Protein AF-A0A9P6ZM24-F1 (afdb_monomer_lite)

Sequence (176 aa):
TDHDKALQLTTNIIPILVSAGLTPSCHPLLALIGLHRSLLLSSLSAETAQELLDETIRTAAKHYMGLSTILCNGHPVRAVALAELGKLLAVDEPCPVISPPTNIAFLPSGPPRLKAAYETLVRARHELMIGFGRKNDGGELGRNIREAVVSLERELGVWTQGIHNTLQDLLNSSRK

Organism: NCBI:txid48579

pLDDT: mean 89.65, std 11.33, range [51.19, 98.0]

Foldseek 3Di:
DVLVVLLVVLVPVLVVCVVVVDQCQDPPNLVSLVSNLVSLVVVDDPQDAQVSLVVNLVSLVSNLVSCPVVDDQLALVSLVSLLVSLVSLCDDRPDFDPDDDPDPPPADGDLVSLVVSLVSLVSSQVSLCRHCHVVCSSPPSSVVSVVVNVVSVVVNVVVVVVVVVVVVVVVVVVVD

Radius of gyration: 18.97 Å; chains: 1; bounding box: 50×57×46 Å

Structure (mmCIF, N/CA/C/O backbone):
data_AF-A0A9P6ZM24-F1
#
_entry.id   AF-A0A9P6ZM24-F1
#
loop_
_atom_site.group_PDB
_atom_site.id
_atom_site.type_symbol
_atom_site.label_atom_id
_atom_site.label_alt_id
_atom_site.label_comp_id
_atom_site.label_asym_id
_atom_site.label_entity_id
_atom_site.label_seq_id
_atom_site.pdbx_PDB_ins_code
_atom_site.Cartn_x
_atom_site.Cartn_y
_atom_site.Cartn_z
_atom_site.occupancy
_atom_site.B_iso_or_equiv
_atom_site.auth_seq_id
_atom_site.auth_comp_id
_atom_site.auth_asym_id
_atom_site.auth_atom_id
_atom_site.pdbx_PDB_model_num
ATOM 1 N N . THR A 1 1 ? 24.987 2.618 -0.487 1.00 64.88 1 THR A N 1
ATOM 2 C CA . THR A 1 1 ? 25.269 1.176 -0.755 1.00 64.88 1 THR A CA 1
ATOM 3 C C . THR A 1 1 ? 24.284 0.670 -1.804 1.00 64.88 1 THR A C 1
ATOM 5 O O . THR A 1 1 ? 23.612 1.505 -2.390 1.00 64.88 1 THR A O 1
ATOM 8 N N . ASP A 1 2 ? 24.249 -0.623 -2.149 1.00 89.56 2 ASP A N 1
ATOM 9 C CA . ASP A 1 2 ? 23.438 -1.186 -3.259 1.00 89.56 2 ASP A CA 1
ATOM 10 C C . ASP A 1 2 ? 21.975 -0.680 -3.292 1.00 89.56 2 ASP A C 1
ATOM 12 O O . ASP A 1 2 ? 21.456 -0.315 -4.345 1.00 89.56 2 ASP A O 1
ATOM 16 N N . HIS A 1 3 ? 21.376 -0.501 -2.108 1.00 93.69 3 HIS A N 1
ATOM 17 C CA . HIS A 1 3 ? 20.059 0.115 -1.901 1.00 93.69 3 HIS A CA 1
ATOM 18 C C . HIS A 1 3 ? 19.864 1.457 -2.622 1.00 93.69 3 HIS A C 1
ATOM 20 O O . HIS A 1 3 ? 18.954 1.596 -3.435 1.00 93.69 3 HIS A O 1
ATOM 26 N N . ASP A 1 4 ? 20.737 2.437 -2.369 1.00 93.75 4 ASP A N 1
ATOM 27 C CA . ASP A 1 4 ? 20.593 3.800 -2.904 1.00 93.75 4 ASP A CA 1
ATOM 28 C C . ASP A 1 4 ? 20.691 3.813 -4.432 1.00 93.75 4 ASP A C 1
ATOM 30 O O . ASP A 1 4 ? 19.991 4.563 -5.110 1.00 93.75 4 ASP A O 1
ATOM 34 N N . LYS A 1 5 ? 21.538 2.936 -4.987 1.00 95.56 5 LYS A N 1
ATOM 35 C CA . LYS A 1 5 ? 21.682 2.769 -6.437 1.00 95.56 5 LYS A CA 1
ATOM 36 C C . LYS A 1 5 ? 20.429 2.146 -7.042 1.00 95.56 5 LYS A C 1
ATOM 38 O O . LYS A 1 5 ? 19.951 2.630 -8.065 1.00 95.56 5 LYS A O 1
ATOM 43 N N . ALA A 1 6 ? 19.880 1.103 -6.421 1.00 95.94 6 ALA A N 1
ATOM 44 C CA . ALA A 1 6 ? 18.636 0.484 -6.866 1.00 95.94 6 ALA A CA 1
ATOM 45 C C . ALA A 1 6 ? 17.459 1.473 -6.799 1.00 95.94 6 ALA A C 1
ATOM 47 O O . ALA A 1 6 ? 16.645 1.536 -7.727 1.00 95.94 6 ALA A O 1
ATOM 48 N N . LEU A 1 7 ? 17.402 2.296 -5.747 1.00 95.94 7 LEU A N 1
ATOM 49 C CA . LEU A 1 7 ? 16.393 3.341 -5.603 1.00 95.94 7 LEU A CA 1
ATOM 50 C C . LEU A 1 7 ? 16.539 4.379 -6.719 1.00 95.94 7 LEU A C 1
ATOM 52 O O . LEU A 1 7 ? 15.584 4.626 -7.446 1.00 95.94 7 LEU A O 1
ATOM 56 N N . GLN A 1 8 ? 17.748 4.896 -6.940 1.00 95.94 8 GLN A N 1
ATOM 57 C CA . GLN A 1 8 ? 18.029 5.842 -8.020 1.00 95.94 8 GLN A CA 1
ATOM 58 C C . GLN A 1 8 ? 17.653 5.281 -9.404 1.00 95.94 8 GLN A C 1
ATOM 60 O O . GLN A 1 8 ? 17.029 5.971 -10.209 1.00 95.94 8 GLN A O 1
ATOM 65 N N . LEU A 1 9 ? 18.007 4.024 -9.691 1.00 96.75 9 LEU A N 1
ATOM 66 C CA . LEU A 1 9 ? 17.685 3.372 -10.963 1.00 96.75 9 LEU A CA 1
ATOM 67 C C . LEU A 1 9 ? 16.174 3.227 -11.160 1.00 96.75 9 LEU A C 1
ATOM 69 O O . LEU A 1 9 ? 15.661 3.564 -12.227 1.00 96.75 9 LEU A O 1
ATOM 73 N N . THR A 1 10 ? 15.456 2.752 -10.143 1.00 96.81 10 THR A N 1
ATOM 74 C CA . THR A 1 10 ? 13.999 2.583 -10.224 1.00 96.81 10 THR A CA 1
ATOM 75 C C . THR A 1 10 ? 13.273 3.924 -10.359 1.00 96.81 10 THR A C 1
ATOM 77 O O . THR A 1 10 ? 12.387 4.030 -11.208 1.00 96.81 10 THR A O 1
ATOM 80 N N . THR A 1 11 ? 13.715 4.964 -9.643 1.00 96.00 11 THR A N 1
ATOM 81 C CA . THR A 1 11 ? 13.214 6.344 -9.780 1.00 96.00 11 THR A CA 1
ATOM 82 C C . THR A 1 11 ? 13.356 6.876 -11.206 1.00 96.00 11 THR A C 1
ATOM 84 O O . THR A 1 11 ? 12.454 7.545 -11.703 1.00 96.00 11 THR A O 1
ATOM 87 N N . ASN A 1 12 ? 14.455 6.557 -11.895 1.00 96.81 12 ASN A N 1
ATOM 88 C CA . ASN A 1 12 ? 14.709 7.053 -13.249 1.00 96.81 12 ASN A CA 1
ATOM 89 C C . ASN A 1 12 ? 14.006 6.225 -14.337 1.00 96.81 12 ASN A C 1
ATOM 91 O O . ASN A 1 12 ? 13.503 6.780 -15.311 1.00 96.81 12 ASN A O 1
ATOM 95 N N . ILE A 1 13 ? 13.967 4.896 -14.196 1.00 96.81 13 ILE A N 1
ATOM 96 C CA . ILE A 1 13 ? 13.463 3.992 -15.244 1.00 96.81 13 ILE A CA 1
ATOM 97 C C . ILE A 1 13 ? 11.932 3.960 -15.284 1.00 96.81 13 ILE A C 1
ATOM 99 O O . ILE A 1 13 ? 11.352 3.934 -16.371 1.00 96.81 13 ILE A O 1
ATOM 103 N N . ILE A 1 14 ? 11.258 3.966 -14.128 1.00 96.44 14 ILE A N 1
ATOM 104 C CA . ILE A 1 14 ? 9.791 3.854 -14.068 1.00 96.44 14 ILE A CA 1
ATOM 105 C C . ILE A 1 14 ? 9.102 4.967 -14.882 1.00 96.44 14 ILE A C 1
ATOM 107 O O . ILE A 1 14 ? 8.263 4.629 -15.722 1.00 96.44 14 ILE A O 1
ATOM 111 N N . PRO A 1 15 ? 9.451 6.263 -14.734 1.00 95.25 15 PRO A N 1
ATOM 112 C CA . PRO A 1 15 ? 8.846 7.332 -15.527 1.00 95.25 15 PRO A CA 1
ATOM 113 C C . PRO A 1 15 ? 9.075 7.189 -17.034 1.00 95.25 15 PRO A C 1
ATOM 115 O O . PRO A 1 15 ? 8.180 7.520 -17.810 1.00 95.25 15 PRO A O 1
ATOM 118 N N . ILE A 1 16 ? 10.232 6.667 -17.461 1.00 96.56 16 ILE A N 1
ATOM 119 C CA . ILE A 1 16 ? 10.540 6.435 -18.882 1.00 96.56 16 ILE A CA 1
ATOM 120 C C . ILE A 1 16 ? 9.589 5.383 -19.458 1.00 96.56 16 ILE A C 1
ATOM 122 O O . ILE A 1 16 ? 8.981 5.604 -20.503 1.00 96.56 16 ILE A O 1
ATOM 126 N N . LEU A 1 17 ? 9.408 4.261 -18.755 1.00 95.19 17 LEU A N 1
ATOM 127 C CA . LEU A 1 17 ? 8.501 3.193 -19.182 1.00 95.19 17 LEU A CA 1
ATOM 128 C C . LEU A 1 17 ? 7.036 3.648 -19.189 1.00 95.19 17 LEU A C 1
ATOM 130 O O . LEU A 1 17 ? 6.300 3.331 -20.121 1.00 95.19 17 LEU A O 1
ATOM 134 N N . VAL A 1 18 ? 6.622 4.425 -18.185 1.00 93.94 18 VAL A N 1
ATOM 135 C CA . VAL A 1 18 ? 5.277 5.020 -18.143 1.00 93.94 18 VAL A CA 1
ATOM 136 C C . VAL A 1 18 ? 5.076 5.986 -19.314 1.00 93.94 18 VAL A C 1
ATOM 138 O O . VAL A 1 18 ? 4.046 5.930 -19.979 1.00 93.94 18 VAL A O 1
ATOM 141 N N . SER A 1 19 ? 6.071 6.823 -19.618 1.00 95.19 19 SER A N 1
ATOM 142 C CA . SER A 1 19 ? 6.018 7.770 -20.744 1.00 95.19 19 SER A CA 1
ATOM 143 C C . SER A 1 19 ? 6.004 7.067 -22.103 1.00 95.19 19 SER A C 1
ATOM 145 O O . SER A 1 19 ? 5.412 7.572 -23.051 1.00 95.19 19 SER A O 1
ATOM 147 N N . ALA A 1 20 ? 6.595 5.874 -22.193 1.00 95.56 20 ALA A N 1
ATOM 148 C CA . ALA A 1 20 ? 6.504 5.002 -23.361 1.00 95.56 20 ALA A CA 1
ATOM 149 C C . ALA A 1 20 ? 5.137 4.292 -23.495 1.00 95.56 20 ALA A C 1
ATOM 151 O O . ALA A 1 20 ? 4.944 3.508 -24.422 1.00 95.56 20 ALA A O 1
ATOM 152 N N . GLY A 1 21 ? 4.186 4.551 -22.590 1.00 93.62 21 GLY A N 1
ATOM 153 C CA . GLY A 1 21 ? 2.820 4.032 -22.659 1.00 93.62 21 GLY A CA 1
ATOM 154 C C . GLY A 1 21 ? 2.639 2.627 -22.084 1.00 93.62 21 GLY A C 1
ATOM 155 O O . GLY A 1 21 ? 1.601 2.006 -22.320 1.00 93.62 21 GLY A O 1
ATOM 156 N N . LEU A 1 22 ? 3.612 2.098 -21.331 1.00 94.31 22 LEU A N 1
ATOM 157 C CA . LEU A 1 22 ? 3.452 0.792 -20.691 1.00 94.31 22 LEU A CA 1
ATOM 158 C C . LEU A 1 22 ? 2.399 0.873 -19.583 1.00 94.31 22 LEU A C 1
ATOM 160 O O . LEU A 1 22 ? 2.459 1.727 -18.696 1.00 94.31 22 LEU A O 1
ATOM 164 N N . THR A 1 23 ? 1.453 -0.067 -19.597 1.00 92.56 23 THR A N 1
ATOM 165 C CA . THR A 1 23 ? 0.474 -0.178 -18.510 1.00 92.56 23 THR A CA 1
ATOM 166 C C . THR A 1 23 ? 1.141 -0.722 -17.238 1.00 92.56 23 THR A C 1
ATOM 168 O O . THR A 1 23 ? 2.066 -1.534 -17.342 1.00 92.56 23 THR A O 1
ATOM 171 N N . PRO A 1 24 ? 0.689 -0.333 -16.028 1.00 90.62 24 PRO A N 1
ATOM 172 C CA . PRO A 1 24 ? 1.337 -0.728 -14.771 1.00 90.62 24 PRO A CA 1
ATOM 173 C C . PRO A 1 24 ? 1.452 -2.238 -14.524 1.00 90.62 24 PRO A C 1
ATOM 175 O O . PRO A 1 24 ? 2.240 -2.644 -13.677 1.00 90.62 24 PRO A O 1
ATOM 178 N N . SER A 1 25 ? 0.673 -3.069 -15.221 1.00 94.94 25 SER A N 1
ATOM 179 C CA . SER A 1 25 ? 0.714 -4.531 -15.107 1.00 94.94 25 SER A CA 1
ATOM 180 C C . SER A 1 25 ? 1.659 -5.219 -16.089 1.00 94.94 25 SER A C 1
ATOM 182 O O . SER A 1 25 ? 1.931 -6.410 -15.936 1.00 94.94 25 SER A O 1
ATOM 184 N N . CYS A 1 26 ? 2.190 -4.497 -17.079 1.00 94.50 26 CYS A N 1
ATOM 185 C CA . CYS A 1 26 ? 3.140 -5.052 -18.034 1.00 94.50 26 CYS A CA 1
ATOM 186 C C . CYS A 1 26 ? 4.472 -5.398 -17.358 1.00 94.50 26 CYS A C 1
ATOM 188 O O . CYS A 1 26 ? 4.969 -4.670 -16.498 1.00 94.50 26 CYS A O 1
ATOM 190 N N . HIS A 1 27 ? 5.109 -6.473 -17.818 1.00 91.25 27 HIS A N 1
ATOM 191 C CA . HIS A 1 27 ? 6.523 -6.710 -17.544 1.00 91.25 27 HIS A CA 1
ATOM 192 C C . HIS A 1 27 ? 7.384 -5.787 -18.434 1.00 91.25 27 HIS A C 1
ATOM 194 O O . HIS A 1 27 ? 7.061 -5.643 -19.614 1.00 91.25 27 HIS A O 1
ATOM 200 N N . PRO A 1 28 ? 8.471 -5.168 -17.926 1.00 94.00 28 PRO A N 1
ATOM 201 C CA . PRO A 1 28 ? 9.029 -5.274 -16.569 1.00 94.00 28 PRO A CA 1
ATOM 202 C C . PRO A 1 28 ? 8.458 -4.259 -15.561 1.00 94.00 28 PRO A C 1
ATOM 204 O O . PRO A 1 28 ? 8.861 -4.262 -14.399 1.00 94.00 28 PRO A O 1
ATOM 207 N N . LEU A 1 29 ? 7.539 -3.383 -15.981 1.00 96.38 29 LEU A N 1
ATOM 208 C CA . LEU A 1 29 ? 7.071 -2.244 -15.188 1.00 96.38 29 LEU A CA 1
ATOM 209 C C . LEU A 1 29 ? 6.452 -2.653 -13.841 1.00 96.38 29 LEU A C 1
ATOM 211 O O . LEU A 1 29 ? 6.819 -2.073 -12.823 1.00 96.38 29 LEU A O 1
ATOM 215 N N . LEU A 1 30 ? 5.592 -3.675 -13.798 1.00 97.00 30 LEU A N 1
ATOM 216 C CA . LEU A 1 30 ? 4.990 -4.144 -12.541 1.00 97.00 30 LEU A CA 1
ATOM 217 C C . LEU A 1 30 ? 6.051 -4.574 -11.517 1.00 97.00 30 LEU A C 1
ATOM 219 O O . LEU A 1 30 ? 5.971 -4.213 -10.343 1.00 97.00 30 LEU A O 1
ATOM 223 N N . ALA A 1 31 ? 7.062 -5.318 -11.974 1.00 96.50 31 ALA A N 1
ATOM 224 C CA . ALA A 1 31 ? 8.151 -5.796 -11.128 1.00 96.50 31 ALA A CA 1
ATOM 225 C C . ALA A 1 31 ? 9.031 -4.638 -10.634 1.00 96.50 31 ALA A C 1
ATOM 227 O O . ALA A 1 31 ? 9.401 -4.607 -9.463 1.00 96.50 31 ALA A O 1
ATOM 228 N N . LEU A 1 32 ? 9.312 -3.654 -11.497 1.00 97.38 32 LEU A N 1
ATOM 229 C CA . LEU A 1 32 ? 10.058 -2.451 -11.122 1.00 97.38 32 LEU A CA 1
ATOM 230 C C . LEU A 1 32 ? 9.299 -1.594 -10.108 1.00 97.38 32 LEU A C 1
ATOM 232 O O . LEU A 1 32 ? 9.902 -1.147 -9.138 1.00 97.38 32 LEU A O 1
ATOM 236 N N . ILE A 1 33 ? 7.986 -1.408 -10.282 1.00 97.50 33 ILE A N 1
ATOM 237 C CA . ILE A 1 33 ? 7.134 -0.722 -9.299 1.00 97.50 33 ILE A CA 1
ATOM 238 C C . ILE A 1 33 ? 7.147 -1.490 -7.969 1.00 97.50 33 ILE A C 1
ATOM 240 O O . ILE A 1 33 ? 7.275 -0.878 -6.911 1.00 97.50 33 ILE A O 1
ATOM 244 N N . GLY A 1 34 ? 7.053 -2.823 -8.009 1.00 97.06 34 GLY A N 1
ATOM 245 C CA . GLY A 1 34 ? 7.128 -3.674 -6.820 1.00 97.06 34 GLY A CA 1
ATOM 246 C C . GLY A 1 34 ? 8.456 -3.538 -6.069 1.00 97.06 34 GLY A C 1
ATOM 247 O O . GLY A 1 34 ? 8.445 -3.383 -4.848 1.00 97.06 34 GLY A O 1
ATOM 248 N N . LEU A 1 35 ? 9.582 -3.526 -6.791 1.00 97.12 35 LEU A N 1
ATOM 249 C CA . LEU A 1 35 ? 10.912 -3.300 -6.220 1.00 97.12 35 LEU A CA 1
ATOM 250 C C . LEU A 1 35 ? 11.039 -1.888 -5.641 1.00 97.12 35 LEU A C 1
ATOM 252 O O . LEU A 1 35 ? 11.452 -1.738 -4.496 1.00 97.12 35 LEU A O 1
ATOM 256 N N . HIS A 1 36 ? 10.649 -0.864 -6.403 1.00 97.62 36 HIS A N 1
ATOM 257 C CA . HIS A 1 36 ? 10.693 0.529 -5.963 1.00 97.62 36 HIS A CA 1
ATOM 258 C C . HIS A 1 36 ? 9.903 0.728 -4.668 1.00 97.62 36 HIS A C 1
ATOM 260 O O . HIS A 1 36 ? 10.419 1.285 -3.706 1.00 97.62 36 HIS A O 1
ATOM 266 N N . ARG A 1 37 ? 8.689 0.167 -4.599 1.00 97.38 37 ARG A N 1
ATOM 267 C CA . ARG A 1 37 ? 7.860 0.142 -3.389 1.00 97.38 37 ARG A CA 1
ATOM 268 C C . ARG A 1 37 ? 8.601 -0.468 -2.200 1.00 97.38 37 ARG A C 1
ATOM 270 O O . ARG A 1 37 ? 8.592 0.116 -1.125 1.00 97.38 37 ARG A O 1
ATOM 277 N N . SER A 1 38 ? 9.235 -1.628 -2.376 1.00 97.06 38 SER A N 1
ATOM 278 C CA . SER A 1 38 ? 9.999 -2.279 -1.305 1.00 97.06 38 SER A CA 1
ATOM 279 C C . SER A 1 38 ? 11.188 -1.437 -0.838 1.00 97.06 38 SER A C 1
ATOM 281 O O . SER A 1 38 ? 11.434 -1.366 0.365 1.00 97.06 38 SER A O 1
ATOM 283 N N . LEU A 1 39 ? 11.883 -0.763 -1.760 1.00 96.81 39 LEU A N 1
ATOM 284 C CA . LEU A 1 39 ? 12.982 0.144 -1.426 1.00 96.81 39 LEU A CA 1
ATOM 285 C C . LEU A 1 39 ? 12.474 1.354 -0.627 1.00 96.81 39 LEU A C 1
ATOM 287 O O . LEU A 1 39 ? 13.020 1.647 0.433 1.00 96.81 39 LEU A O 1
ATOM 291 N N . LEU A 1 40 ? 11.389 1.994 -1.076 1.00 96.38 40 LEU A N 1
ATOM 292 C CA . LEU A 1 40 ? 10.762 3.115 -0.370 1.00 96.38 40 LEU A CA 1
ATOM 293 C C . LEU A 1 40 ? 10.297 2.718 1.038 1.00 96.38 40 LEU A C 1
ATOM 295 O O . LEU A 1 40 ? 10.623 3.407 2.000 1.00 96.38 40 LEU A O 1
ATOM 299 N N . LEU A 1 41 ? 9.618 1.573 1.174 1.00 95.12 41 LEU A N 1
ATOM 300 C CA . LEU A 1 41 ? 9.181 1.039 2.469 1.00 95.12 41 LEU A CA 1
ATOM 301 C C . LEU A 1 41 ? 10.351 0.842 3.436 1.00 95.12 41 LEU A C 1
ATOM 303 O O . LEU A 1 41 ? 10.235 1.178 4.609 1.00 95.12 41 LEU A O 1
ATOM 307 N N . SER A 1 42 ? 11.480 0.317 2.954 1.00 94.75 42 SER A N 1
ATOM 308 C CA . SER A 1 42 ? 12.671 0.124 3.792 1.00 94.75 42 SER A CA 1
ATOM 309 C C . SER A 1 42 ? 13.380 1.428 4.172 1.00 94.75 42 SER A C 1
ATOM 311 O O . SER A 1 42 ? 14.170 1.438 5.111 1.00 94.75 42 SER A O 1
ATOM 313 N N . SER A 1 43 ? 13.093 2.523 3.464 1.00 93.06 43 SER A N 1
ATOM 314 C CA . SER A 1 43 ? 13.598 3.862 3.772 1.00 93.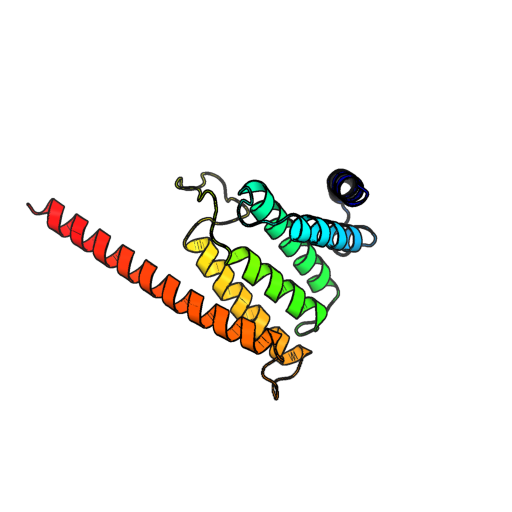06 43 SER A CA 1
ATOM 315 C C . SER A 1 43 ? 12.688 4.649 4.723 1.00 93.06 43 SER A C 1
ATOM 317 O O . SER A 1 43 ? 13.083 5.730 5.156 1.00 93.06 43 SER A O 1
ATOM 319 N N . LEU A 1 44 ? 11.503 4.131 5.072 1.00 91.88 44 LEU A N 1
ATOM 320 C CA . LEU A 1 44 ? 10.633 4.755 6.069 1.00 91.88 44 LEU A CA 1
ATOM 321 C C . LEU A 1 44 ? 11.254 4.646 7.470 1.00 91.88 44 LEU A C 1
ATOM 323 O O . LEU A 1 44 ? 11.653 3.571 7.917 1.00 91.88 44 LEU A O 1
ATOM 327 N N . SER A 1 45 ? 11.289 5.768 8.181 1.00 89.50 45 SER A N 1
ATOM 328 C CA . SER A 1 45 ? 11.747 5.885 9.569 1.00 89.50 45 SER A CA 1
ATOM 329 C C . SER A 1 45 ? 10.754 6.699 10.414 1.00 89.50 45 SER A C 1
ATOM 331 O O . SER A 1 45 ? 9.766 7.223 9.898 1.00 89.50 45 SER A O 1
ATOM 333 N N . ALA A 1 46 ? 10.997 6.830 11.721 1.00 78.38 46 ALA A N 1
ATOM 334 C CA . ALA A 1 46 ? 10.155 7.661 12.590 1.00 78.38 46 ALA A CA 1
ATOM 335 C C . ALA A 1 46 ? 10.150 9.152 12.181 1.00 78.38 46 ALA A C 1
ATOM 337 O O . ALA A 1 46 ? 9.170 9.848 12.416 1.00 78.38 46 ALA A O 1
ATOM 338 N N . GLU A 1 47 ? 11.213 9.622 11.523 1.00 80.88 47 GLU A N 1
ATOM 339 C CA . GLU A 1 47 ? 11.385 11.003 11.047 1.00 80.88 47 GLU A CA 1
ATOM 340 C C . GLU A 1 47 ? 11.195 11.087 9.523 1.00 80.88 47 GLU A C 1
ATOM 342 O O . GLU A 1 47 ? 11.914 11.787 8.809 1.00 80.88 47 GLU A O 1
ATOM 347 N N . THR A 1 48 ? 10.250 10.310 8.990 1.00 81.00 48 THR A N 1
ATOM 348 C CA . THR A 1 48 ? 9.976 10.283 7.551 1.00 81.00 48 THR A CA 1
ATOM 349 C C . THR A 1 48 ? 9.481 11.645 7.064 1.00 81.00 48 THR A C 1
ATOM 351 O O . THR A 1 48 ? 8.550 12.215 7.626 1.00 81.00 48 THR A O 1
ATOM 354 N N . ALA A 1 49 ? 10.052 12.143 5.965 1.00 86.94 49 ALA A N 1
ATOM 355 C CA . ALA A 1 49 ? 9.541 13.323 5.273 1.00 86.94 49 ALA A CA 1
ATOM 356 C C . ALA A 1 49 ? 8.193 13.030 4.586 1.00 86.94 49 ALA A C 1
ATOM 358 O O . ALA A 1 49 ? 8.012 11.963 3.997 1.00 86.94 49 ALA A O 1
ATOM 359 N N . GLN A 1 50 ? 7.274 14.004 4.587 1.00 88.44 50 GLN A N 1
ATOM 360 C CA . GLN A 1 50 ? 5.947 13.882 3.958 1.00 88.44 50 GLN A CA 1
ATOM 361 C C . GLN A 1 50 ? 6.030 13.402 2.500 1.00 88.44 50 GLN A C 1
ATOM 363 O O . GLN A 1 50 ? 5.292 12.508 2.097 1.00 88.44 50 GLN A O 1
ATOM 368 N N . GLU A 1 51 ? 6.976 13.939 1.728 1.00 89.12 51 GLU A N 1
ATOM 369 C CA . GLU A 1 51 ? 7.171 13.591 0.315 1.00 89.12 51 GLU A CA 1
ATOM 370 C C . GLU A 1 51 ? 7.496 12.105 0.111 1.00 89.12 51 GLU A C 1
ATOM 372 O O . GLU A 1 51 ? 6.999 11.481 -0.828 1.00 89.12 51 GLU A O 1
ATOM 377 N N . LEU A 1 52 ? 8.297 11.521 1.010 1.00 92.00 52 LEU A N 1
ATOM 378 C CA . LEU A 1 52 ? 8.668 10.109 0.950 1.00 92.00 52 LEU A CA 1
ATOM 379 C C . LEU A 1 52 ? 7.465 9.212 1.265 1.00 92.00 52 LEU A C 1
ATOM 381 O O . LEU A 1 52 ? 7.243 8.213 0.576 1.00 92.00 52 LEU A O 1
ATOM 385 N N . LEU A 1 53 ? 6.664 9.577 2.270 1.00 92.75 53 LEU A N 1
ATOM 386 C CA . LEU A 1 53 ? 5.425 8.870 2.603 1.00 92.75 53 LEU A CA 1
ATOM 387 C C . LEU A 1 53 ? 4.438 8.913 1.429 1.00 92.75 53 LEU A C 1
ATOM 389 O O . LEU A 1 53 ? 3.908 7.878 1.020 1.00 92.75 53 LEU A O 1
ATOM 393 N N . ASP A 1 54 ? 4.255 10.089 0.840 1.00 92.50 54 ASP A N 1
ATOM 394 C CA . ASP A 1 54 ? 3.357 10.303 -0.290 1.00 92.50 54 ASP A CA 1
ATOM 395 C C . ASP A 1 54 ? 3.801 9.527 -1.539 1.00 92.50 54 ASP A C 1
ATOM 397 O O . ASP A 1 54 ? 2.979 8.891 -2.209 1.00 92.50 54 ASP A O 1
ATOM 401 N N . GLU A 1 55 ? 5.101 9.511 -1.850 1.00 93.25 55 GLU A N 1
ATOM 402 C CA . GLU A 1 55 ? 5.626 8.703 -2.956 1.00 93.25 55 GLU A CA 1
ATOM 403 C C . GLU A 1 55 ? 5.474 7.201 -2.692 1.00 93.25 55 GLU A C 1
ATOM 405 O O . GLU A 1 55 ? 5.116 6.441 -3.598 1.00 93.25 55 GLU A O 1
ATOM 410 N N . THR A 1 56 ? 5.645 6.769 -1.441 1.00 95.88 56 THR A N 1
ATOM 411 C CA . THR A 1 56 ? 5.429 5.371 -1.046 1.00 95.88 56 THR A CA 1
ATOM 412 C C . THR A 1 56 ? 3.972 4.963 -1.244 1.00 95.88 56 THR A C 1
ATOM 414 O O . THR A 1 56 ? 3.705 3.928 -1.858 1.00 95.88 56 THR A O 1
ATOM 417 N N . ILE A 1 57 ? 3.016 5.791 -0.808 1.00 95.81 57 ILE A N 1
ATOM 418 C CA . ILE A 1 57 ? 1.578 5.540 -0.994 1.00 95.81 57 ILE A CA 1
ATOM 419 C C . ILE A 1 57 ? 1.230 5.500 -2.482 1.00 95.81 57 ILE A C 1
ATOM 421 O O . ILE A 1 57 ? 0.539 4.585 -2.937 1.00 95.81 57 ILE A O 1
ATOM 425 N N . ARG A 1 58 ? 1.734 6.457 -3.269 1.00 94.81 58 ARG A N 1
ATOM 426 C CA . ARG A 1 58 ? 1.503 6.516 -4.718 1.00 94.81 58 ARG A CA 1
ATOM 427 C C . ARG A 1 58 ? 2.042 5.281 -5.428 1.00 94.81 58 ARG A C 1
ATOM 429 O O . ARG A 1 58 ? 1.355 4.716 -6.283 1.00 94.81 58 ARG A O 1
ATOM 436 N N . THR A 1 59 ? 3.236 4.835 -5.062 1.00 96.25 59 THR A N 1
ATOM 437 C CA . THR A 1 59 ? 3.849 3.631 -5.625 1.00 96.25 59 THR A CA 1
ATOM 438 C C . THR A 1 59 ? 3.101 2.368 -5.194 1.00 96.25 59 THR A C 1
ATOM 440 O O . THR A 1 59 ? 2.808 1.520 -6.040 1.00 96.25 59 THR A O 1
ATOM 443 N N . ALA A 1 60 ? 2.700 2.255 -3.924 1.00 97.31 60 ALA A N 1
ATOM 444 C CA . ALA A 1 60 ? 1.896 1.138 -3.426 1.00 97.31 60 ALA A CA 1
ATOM 445 C C . ALA A 1 60 ? 0.527 1.052 -4.122 1.00 97.31 60 ALA A C 1
ATOM 447 O O . ALA A 1 60 ? 0.108 -0.034 -4.529 1.00 97.31 60 ALA A O 1
ATOM 448 N N . ALA A 1 61 ? -0.137 2.189 -4.348 1.00 96.38 61 ALA A N 1
ATOM 449 C CA . ALA A 1 61 ? -1.393 2.255 -5.088 1.00 96.38 61 ALA A CA 1
ATOM 450 C C . ALA A 1 61 ? -1.224 1.799 -6.546 1.00 96.38 61 ALA A C 1
ATOM 452 O O . ALA A 1 61 ? -1.985 0.950 -7.012 1.00 96.38 61 ALA A O 1
ATOM 453 N N . LYS A 1 62 ? -0.191 2.287 -7.251 1.00 95.19 62 LYS A N 1
ATOM 454 C CA . LYS A 1 62 ? 0.139 1.843 -8.620 1.00 95.19 62 LYS A CA 1
ATOM 455 C C . LYS A 1 62 ? 0.407 0.337 -8.678 1.00 95.19 62 LYS A C 1
ATOM 457 O O . LYS A 1 62 ? -0.096 -0.336 -9.576 1.00 95.19 62 LYS A O 1
ATOM 462 N N . HIS A 1 63 ? 1.155 -0.194 -7.709 1.00 97.38 63 HIS A N 1
ATOM 463 C CA . HIS A 1 63 ? 1.443 -1.624 -7.604 1.00 97.38 63 HIS A CA 1
ATOM 464 C C . HIS A 1 63 ? 0.161 -2.444 -7.421 1.00 97.38 63 HIS A C 1
ATOM 466 O O . HIS A 1 63 ? -0.088 -3.387 -8.171 1.00 97.38 63 HIS A O 1
ATOM 472 N N . TYR A 1 64 ? -0.690 -2.052 -6.467 1.00 97.06 64 TYR A N 1
ATOM 473 C CA . TYR A 1 64 ? -1.982 -2.696 -6.232 1.00 97.06 64 TYR A CA 1
ATOM 474 C C . TYR A 1 64 ? -2.884 -2.650 -7.475 1.00 97.06 64 TYR A C 1
ATOM 476 O O . TYR A 1 64 ? -3.492 -3.663 -7.826 1.00 97.06 64 TYR A O 1
ATOM 484 N N . MET A 1 65 ? -2.952 -1.512 -8.174 1.00 95.62 65 MET A N 1
ATOM 485 C CA . MET A 1 65 ? -3.721 -1.389 -9.417 1.00 95.62 65 MET A CA 1
ATOM 486 C C . MET A 1 65 ? -3.197 -2.337 -10.496 1.00 95.62 65 MET A C 1
ATOM 488 O O . MET A 1 65 ? -3.991 -3.056 -11.097 1.00 95.62 65 MET A O 1
ATOM 492 N N . GLY A 1 66 ? -1.876 -2.398 -10.698 1.00 96.50 66 GLY A N 1
ATOM 493 C CA . GLY A 1 66 ? -1.248 -3.333 -11.632 1.00 96.50 66 GLY A CA 1
ATOM 494 C C . GLY A 1 66 ? -1.591 -4.788 -11.303 1.00 96.50 66 G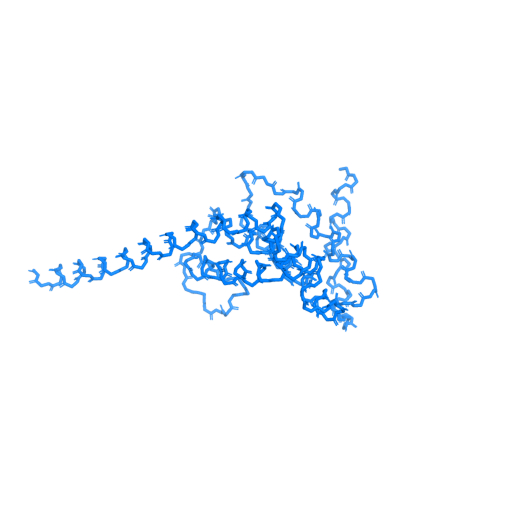LY A C 1
ATOM 495 O O . GLY A 1 66 ? -2.098 -5.506 -12.164 1.00 96.50 66 GLY A O 1
ATOM 496 N N . LEU A 1 67 ? -1.433 -5.192 -10.038 1.00 97.19 67 LEU A N 1
ATOM 497 C CA . LEU A 1 67 ? -1.828 -6.521 -9.557 1.00 97.19 67 LEU A CA 1
ATOM 498 C C . LEU A 1 67 ? -3.317 -6.807 -9.776 1.00 97.19 67 LEU A C 1
ATOM 500 O O . LEU A 1 67 ? -3.676 -7.917 -10.150 1.00 97.19 67 LEU A O 1
ATOM 504 N N . SER A 1 68 ? -4.187 -5.820 -9.576 1.00 96.31 68 SER A N 1
ATOM 505 C CA . SER A 1 68 ? -5.639 -5.989 -9.710 1.00 96.31 68 SER A CA 1
ATOM 506 C C . SER A 1 68 ? -6.096 -6.251 -11.142 1.00 96.31 68 SER A C 1
ATOM 508 O O . SER A 1 68 ? -7.181 -6.790 -11.335 1.00 96.31 68 SER A O 1
ATOM 510 N N . THR A 1 69 ? -5.281 -5.909 -12.144 1.00 96.31 69 THR A N 1
ATOM 511 C CA . THR A 1 69 ? -5.586 -6.245 -13.546 1.00 96.31 69 THR A CA 1
ATOM 512 C C . THR A 1 69 ? -5.291 -7.704 -13.896 1.00 96.31 69 THR A C 1
ATOM 514 O O . THR A 1 69 ? -5.890 -8.231 -14.828 1.00 96.31 69 THR A O 1
ATOM 517 N N . ILE A 1 70 ? -4.379 -8.354 -13.165 1.00 96.56 70 ILE A N 1
ATOM 518 C CA . ILE A 1 70 ? -3.918 -9.721 -13.457 1.00 96.56 70 ILE A CA 1
ATOM 519 C C . ILE A 1 70 ? -4.399 -10.747 -12.423 1.00 96.56 70 ILE A C 1
ATOM 521 O O . ILE A 1 70 ? -4.533 -11.925 -12.744 1.00 96.56 70 ILE A O 1
ATOM 525 N N . LEU A 1 71 ? -4.674 -10.322 -11.188 1.00 96.88 71 LEU A N 1
ATOM 526 C CA . LEU A 1 71 ? -5.104 -11.180 -10.087 1.00 96.88 71 LEU A CA 1
ATOM 527 C C . LEU A 1 71 ? -6.580 -10.953 -9.759 1.00 96.88 71 LEU A C 1
ATOM 529 O O . LEU A 1 71 ? -7.043 -9.821 -9.587 1.00 96.88 71 LEU A O 1
ATOM 533 N N . CYS A 1 72 ? -7.309 -12.054 -9.601 1.00 95.38 72 CYS A N 1
ATOM 534 C CA . CYS A 1 72 ? -8.721 -12.042 -9.244 1.00 95.38 72 CYS A CA 1
ATOM 535 C C . CYS A 1 72 ? -8.979 -11.514 -7.821 1.00 95.38 72 CYS A C 1
ATOM 537 O O . CYS A 1 72 ? -8.087 -11.439 -6.971 1.00 95.38 72 CYS A O 1
ATOM 539 N N . ASN A 1 73 ? -10.239 -11.152 -7.563 1.00 94.44 73 ASN A N 1
ATOM 540 C CA . ASN A 1 73 ? -10.678 -10.695 -6.247 1.00 94.44 73 ASN A CA 1
ATOM 541 C C . ASN A 1 73 ? -10.474 -11.773 -5.183 1.00 94.44 73 ASN A C 1
ATOM 543 O O . ASN A 1 73 ? -10.908 -12.909 -5.362 1.00 94.44 73 ASN A O 1
ATOM 547 N N . GLY A 1 74 ? -9.834 -11.401 -4.069 1.00 93.31 74 GLY A N 1
ATOM 548 C CA . GLY A 1 74 ? -9.513 -12.338 -2.996 1.00 93.31 74 GLY A CA 1
ATOM 549 C C . GLY A 1 74 ? -8.21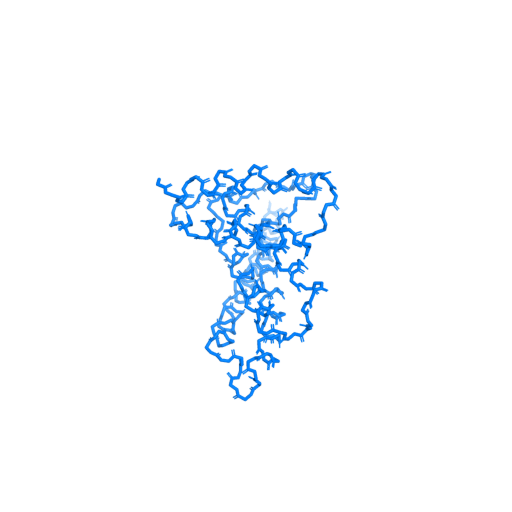6 -13.117 -3.205 1.00 93.31 74 GLY A C 1
ATOM 550 O O . GLY A 1 74 ? -7.922 -14.004 -2.411 1.00 93.31 74 GLY A O 1
ATOM 551 N N . HIS A 1 75 ? -7.413 -12.806 -4.227 1.00 97.38 75 HIS A N 1
ATOM 552 C CA . HIS A 1 75 ? -6.088 -13.405 -4.359 1.00 97.38 75 HIS A CA 1
ATOM 553 C C . HIS A 1 75 ? -5.173 -12.967 -3.192 1.00 97.38 75 HIS A C 1
ATOM 555 O O . HIS A 1 75 ? -5.055 -11.761 -2.948 1.00 97.38 75 HIS A O 1
ATOM 561 N N . PRO A 1 76 ? -4.450 -13.883 -2.512 1.00 96.44 76 PRO A N 1
ATOM 562 C CA . PRO A 1 76 ? -3.636 -13.558 -1.333 1.00 96.44 76 PRO A CA 1
ATOM 563 C C . PRO A 1 76 ? -2.657 -12.394 -1.533 1.00 96.44 76 PRO A C 1
ATOM 565 O O . PRO A 1 76 ? -2.622 -11.466 -0.731 1.00 96.44 76 PRO A O 1
ATOM 568 N N . VAL A 1 77 ? -1.912 -12.389 -2.645 1.00 97.00 77 VAL A N 1
ATOM 569 C CA . VAL A 1 77 ? -0.950 -11.315 -2.978 1.00 97.00 77 VAL A CA 1
ATOM 570 C C . VAL A 1 77 ? -1.636 -9.952 -3.110 1.00 97.00 77 VAL A C 1
ATOM 572 O O . VAL A 1 77 ? -1.108 -8.939 -2.655 1.00 97.00 77 VAL A O 1
ATOM 575 N N . ARG A 1 78 ? -2.834 -9.923 -3.699 1.00 96.56 78 ARG A N 1
ATOM 576 C CA . ARG A 1 78 ? -3.589 -8.688 -3.901 1.00 96.56 78 ARG A CA 1
ATOM 577 C C . ARG A 1 78 ? -4.167 -8.171 -2.588 1.00 96.56 78 ARG A C 1
ATOM 579 O O . ARG A 1 78 ? -4.065 -6.981 -2.305 1.00 96.56 78 ARG A O 1
ATOM 586 N N . ALA A 1 79 ? -4.686 -9.079 -1.764 1.00 96.88 79 ALA A N 1
ATOM 587 C CA . ALA A 1 79 ? -5.189 -8.777 -0.432 1.00 96.88 79 ALA A CA 1
ATOM 588 C C . ALA A 1 79 ? -4.095 -8.176 0.470 1.00 96.88 79 ALA A C 1
ATOM 590 O O . ALA A 1 79 ? -4.334 -7.180 1.150 1.00 96.88 79 ALA A O 1
ATOM 591 N N . VAL A 1 80 ? -2.876 -8.730 0.426 1.00 97.62 80 VAL A N 1
ATOM 592 C CA . VAL A 1 80 ? -1.712 -8.200 1.157 1.00 97.62 80 VAL A CA 1
ATOM 593 C C . VAL A 1 80 ? -1.324 -6.810 0.648 1.00 97.62 80 VAL A C 1
ATOM 595 O O . VAL A 1 80 ? -1.131 -5.906 1.457 1.00 97.62 80 VAL A O 1
ATOM 598 N N . ALA A 1 81 ? -1.264 -6.608 -0.671 1.00 97.81 81 ALA A N 1
ATOM 599 C CA . ALA A 1 81 ? -0.945 -5.301 -1.248 1.00 97.81 81 ALA A CA 1
ATOM 600 C C . ALA A 1 81 ? -1.981 -4.223 -0.871 1.00 97.81 81 ALA A C 1
ATOM 602 O O . ALA A 1 81 ? -1.611 -3.089 -0.573 1.00 97.81 81 ALA A O 1
ATOM 603 N N . LEU A 1 82 ? -3.271 -4.575 -0.833 1.00 97.81 82 LEU A N 1
ATOM 604 C CA . LEU A 1 82 ? -4.334 -3.655 -0.422 1.00 97.81 82 LEU A CA 1
ATOM 605 C C . LEU A 1 82 ? -4.278 -3.332 1.079 1.00 97.81 82 LEU A C 1
ATOM 607 O O . LEU A 1 82 ? -4.496 -2.190 1.477 1.00 97.81 82 LEU A O 1
ATOM 611 N N . ALA A 1 83 ? -3.957 -4.329 1.907 1.00 98.00 83 ALA A N 1
ATOM 612 C CA . ALA A 1 83 ? -3.752 -4.155 3.341 1.00 98.00 83 ALA A CA 1
ATOM 613 C C . ALA A 1 83 ? -2.568 -3.220 3.635 1.00 98.00 83 ALA A C 1
ATOM 615 O O . ALA A 1 83 ? -2.680 -2.336 4.479 1.00 98.00 83 ALA A O 1
ATOM 616 N N . GLU A 1 84 ? -1.454 -3.387 2.919 1.00 97.38 84 GLU A N 1
ATOM 617 C CA . GLU A 1 84 ? -0.286 -2.506 3.008 1.00 97.38 84 GLU A CA 1
ATOM 618 C C . GLU A 1 84 ? -0.641 -1.063 2.633 1.00 97.38 84 GLU A C 1
ATOM 620 O O . GLU A 1 84 ? -0.359 -0.149 3.404 1.00 97.38 84 GLU A O 1
ATOM 625 N N . LEU A 1 85 ? -1.337 -0.856 1.508 1.00 97.69 85 LEU A N 1
ATOM 626 C CA . LEU A 1 85 ? -1.792 0.473 1.091 1.00 97.69 85 LEU A CA 1
ATOM 627 C C . LEU A 1 85 ? -2.678 1.137 2.154 1.00 97.69 85 LEU A C 1
ATOM 629 O O . LEU A 1 85 ? -2.477 2.304 2.482 1.00 97.69 85 LEU A O 1
ATOM 633 N N . GLY A 1 86 ? -3.643 0.400 2.710 1.00 97.06 86 GLY A N 1
ATOM 634 C CA . GLY A 1 86 ? -4.513 0.926 3.761 1.00 97.06 86 GLY A CA 1
ATOM 635 C C . GLY A 1 86 ? -3.748 1.305 5.032 1.00 97.06 86 GLY A C 1
ATOM 636 O O . GLY A 1 86 ? -4.050 2.331 5.634 1.00 97.06 86 GLY A O 1
ATOM 637 N N . LYS A 1 87 ? -2.715 0.535 5.403 1.00 96.44 87 LYS A N 1
ATOM 638 C CA . LYS A 1 87 ? -1.833 0.878 6.528 1.00 96.44 87 LYS A CA 1
ATOM 639 C C . LYS A 1 87 ? -1.012 2.131 6.252 1.00 96.44 87 LYS A C 1
ATOM 641 O O . LYS A 1 87 ? -0.936 2.979 7.126 1.00 96.44 87 LYS A O 1
ATOM 646 N N . LEU A 1 88 ? -0.441 2.272 5.055 1.00 95.88 88 LEU A N 1
ATOM 647 C CA . LEU A 1 88 ? 0.316 3.471 4.678 1.00 95.88 88 LEU A CA 1
ATOM 648 C C . LEU A 1 88 ? -0.557 4.733 4.718 1.00 95.88 88 LEU A C 1
ATOM 650 O O . LEU A 1 88 ? -0.117 5.774 5.199 1.00 95.88 88 LEU A O 1
ATOM 654 N N . LEU A 1 89 ? -1.811 4.635 4.266 1.00 95.19 89 LEU A N 1
ATOM 655 C CA . LEU A 1 89 ? -2.772 5.738 4.354 1.00 95.19 89 LEU A CA 1
ATOM 656 C C . LEU A 1 89 ? -3.106 6.110 5.805 1.00 95.19 89 LEU A C 1
ATOM 658 O O . LEU A 1 89 ? -3.331 7.286 6.071 1.00 95.19 89 LEU A O 1
ATOM 662 N N . ALA A 1 90 ? -3.120 5.133 6.716 1.00 94.31 90 ALA A N 1
ATOM 663 C CA . ALA A 1 90 ? -3.396 5.330 8.138 1.00 94.31 90 ALA A CA 1
ATOM 664 C C . ALA A 1 90 ? -2.213 5.914 8.933 1.00 94.31 90 ALA A C 1
ATOM 666 O O . ALA A 1 90 ? -2.410 6.302 10.077 1.00 94.31 90 ALA A O 1
ATOM 667 N N . VAL A 1 91 ? -0.999 5.950 8.368 1.00 92.19 91 VAL A N 1
ATOM 668 C CA . VAL A 1 91 ? 0.166 6.563 9.030 1.00 92.19 91 VAL A CA 1
ATOM 669 C C . VAL A 1 91 ? -0.066 8.062 9.201 1.00 92.19 91 VAL A C 1
ATOM 671 O O . VAL A 1 91 ? -0.456 8.729 8.236 1.00 92.19 91 VAL A O 1
ATOM 674 N N . ASP A 1 92 ? 0.231 8.567 10.401 1.00 87.62 92 ASP A N 1
ATOM 675 C CA . ASP A 1 92 ? 0.184 9.990 10.730 1.00 87.62 92 ASP A CA 1
ATOM 676 C C . ASP A 1 92 ? 1.026 10.822 9.758 1.00 87.62 92 ASP A C 1
ATOM 678 O O . ASP A 1 92 ? 2.151 10.469 9.398 1.00 87.62 92 ASP A O 1
ATOM 682 N N . GLU A 1 93 ? 0.473 11.953 9.331 1.00 87.00 93 GLU A N 1
ATOM 683 C CA . GLU A 1 93 ? 1.170 12.868 8.435 1.00 87.00 93 GLU A CA 1
ATOM 684 C C . GLU A 1 93 ? 2.237 13.660 9.206 1.00 87.00 93 GLU A C 1
ATOM 686 O O . GLU A 1 93 ? 1.879 14.417 10.112 1.00 87.00 93 GLU A O 1
ATOM 691 N N . PRO A 1 94 ? 3.533 13.555 8.849 1.00 83.12 94 PRO A N 1
ATOM 692 C CA . PRO A 1 94 ? 4.582 14.363 9.472 1.00 83.12 94 PRO A CA 1
ATOM 693 C C . PRO A 1 94 ? 4.378 15.865 9.232 1.00 83.12 94 PRO A C 1
ATOM 695 O O . PRO A 1 94 ? 4.752 16.680 10.074 1.00 83.12 94 PRO A O 1
ATOM 698 N N . CYS A 1 95 ? 3.789 16.250 8.094 1.00 79.94 95 CYS A N 1
ATOM 699 C CA . CYS A 1 95 ? 3.465 17.637 7.757 1.00 79.94 95 CYS A CA 1
ATOM 700 C C . CYS A 1 95 ? 2.116 17.691 7.015 1.00 79.94 95 CYS A C 1
ATOM 702 O O . CYS A 1 95 ? 2.106 17.697 5.781 1.00 79.94 95 CYS A O 1
ATOM 704 N N . PRO A 1 96 ? 0.973 17.726 7.727 1.00 70.62 96 PRO A N 1
ATOM 705 C CA . PRO A 1 96 ? -0.338 17.752 7.088 1.00 70.62 96 PRO A CA 1
ATOM 706 C C . PRO A 1 96 ? -0.541 19.053 6.305 1.00 70.62 96 PRO A C 1
ATOM 708 O O . PRO A 1 96 ? -0.267 20.149 6.803 1.00 70.62 96 PRO A O 1
ATOM 711 N N . VAL A 1 97 ? -1.062 18.950 5.081 1.00 70.50 97 VAL A N 1
ATOM 712 C CA . VAL A 1 97 ? -1.404 20.127 4.272 1.00 70.50 97 VAL A CA 1
ATOM 713 C C . VAL A 1 97 ? -2.659 20.783 4.858 1.00 70.50 97 VAL A C 1
ATOM 715 O O . VAL A 1 97 ? -3.746 20.213 4.830 1.00 70.50 97 VAL A O 1
ATOM 718 N N . ILE A 1 98 ? -2.503 21.989 5.411 1.00 62.84 98 ILE A N 1
ATOM 719 C CA . ILE A 1 98 ? -3.581 22.741 6.085 1.00 62.84 98 ILE A CA 1
ATOM 720 C C . ILE A 1 98 ? -4.475 23.480 5.067 1.00 62.84 98 ILE A C 1
ATOM 722 O O . ILE A 1 98 ? -5.615 23.836 5.364 1.00 62.84 98 ILE A O 1
ATOM 726 N N . SER A 1 99 ? -3.981 23.713 3.849 1.00 56.34 99 SER A N 1
ATOM 727 C CA . SER A 1 99 ? -4.695 24.437 2.796 1.00 56.34 99 SER A CA 1
ATOM 728 C C . SER A 1 99 ? -5.567 23.508 1.936 1.00 56.34 99 SER A C 1
ATOM 730 O O . SER A 1 99 ? -5.124 22.425 1.552 1.00 56.34 99 SER A O 1
ATOM 732 N N . PRO A 1 100 ? -6.800 23.921 1.572 1.00 52.88 100 PRO A N 1
ATOM 733 C CA . PRO A 1 100 ? -7.622 23.157 0.644 1.00 52.88 100 PRO A CA 1
ATOM 734 C C . PRO A 1 100 ? -6.906 23.102 -0.712 1.00 52.88 100 PRO A C 1
ATOM 736 O O . PRO A 1 100 ? -6.520 24.150 -1.242 1.00 52.88 100 PRO A O 1
ATOM 739 N N . PRO A 1 101 ? -6.690 21.909 -1.284 1.00 54.00 101 PRO A N 1
ATOM 740 C CA . PRO A 1 101 ? -5.918 21.794 -2.503 1.00 54.00 101 PRO A CA 1
ATOM 741 C C . PRO A 1 101 ? -6.756 22.354 -3.664 1.00 54.00 101 PRO A C 1
ATOM 743 O O . PRO A 1 101 ? -7.836 21.862 -3.980 1.00 54.00 101 PRO A O 1
ATOM 746 N N . THR A 1 102 ? -6.265 23.422 -4.298 1.00 53.47 102 THR A N 1
ATOM 747 C CA . THR A 1 102 ? -6.859 24.049 -5.498 1.00 53.47 102 THR A CA 1
ATOM 748 C C . THR A 1 102 ? -6.813 23.143 -6.731 1.00 53.47 102 THR A C 1
ATOM 750 O O . THR A 1 102 ? -7.488 23.410 -7.720 1.00 53.47 102 THR A O 1
ATOM 753 N N . ASN A 1 103 ? -6.055 22.050 -6.657 1.00 53.34 103 ASN A N 1
ATOM 754 C CA . ASN A 1 103 ? -6.031 20.955 -7.615 1.00 53.34 103 ASN A CA 1
ATOM 755 C C . ASN A 1 103 ? -6.394 19.666 -6.883 1.00 53.34 103 ASN A C 1
ATOM 757 O O . ASN A 1 103 ? -6.020 19.504 -5.731 1.00 53.34 103 ASN A O 1
ATOM 761 N N . ILE A 1 104 ? -7.087 18.738 -7.542 1.00 52.69 104 ILE A N 1
ATOM 762 C CA . ILE A 1 104 ? -7.405 17.409 -7.001 1.00 52.69 104 ILE A CA 1
ATOM 763 C C . ILE A 1 104 ? -6.077 16.680 -6.725 1.00 52.69 104 ILE A C 1
ATOM 765 O O . ILE A 1 104 ? -5.522 16.022 -7.605 1.00 52.69 104 ILE A O 1
ATOM 769 N N . ALA A 1 105 ? -5.508 16.869 -5.534 1.00 60.91 105 ALA A N 1
ATOM 770 C CA . ALA A 1 105 ? -4.261 16.238 -5.147 1.00 60.91 105 ALA A CA 1
ATOM 771 C C . ALA A 1 105 ? -4.502 14.728 -5.087 1.00 60.91 105 ALA A C 1
ATOM 773 O O . ALA A 1 105 ? -5.475 14.266 -4.493 1.00 60.91 105 ALA A O 1
ATOM 774 N N . PHE A 1 106 ? -3.623 13.960 -5.734 1.00 65.06 106 PHE A N 1
ATOM 775 C CA . PHE A 1 106 ? -3.726 12.499 -5.817 1.00 65.06 106 PHE A CA 1
ATOM 776 C C . PHE A 1 106 ? -3.813 11.833 -4.432 1.00 65.06 106 PHE A C 1
ATOM 778 O O . PHE A 1 106 ? -4.362 10.740 -4.315 1.00 65.06 106 PHE A O 1
ATOM 785 N N . LEU A 1 107 ? -3.302 12.499 -3.390 1.00 78.88 107 LEU A N 1
ATOM 786 C CA . LEU A 1 107 ? -3.439 12.075 -2.005 1.00 78.88 107 LEU A CA 1
ATOM 787 C C . LEU A 1 107 ? -4.259 13.105 -1.221 1.00 78.88 107 LEU A C 1
ATOM 789 O O . LEU A 1 107 ? -3.867 14.273 -1.180 1.00 78.88 107 LEU A O 1
ATOM 793 N N . PRO A 1 108 ? -5.385 12.701 -0.607 1.00 82.00 108 PRO A N 1
ATOM 794 C CA . PRO A 1 108 ? -6.02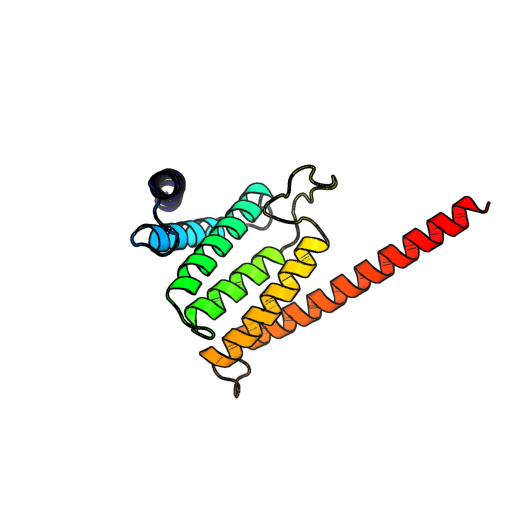5 13.524 0.408 1.00 82.00 108 PRO A CA 1
ATOM 795 C C . PRO A 1 108 ? -5.100 13.682 1.626 1.00 82.00 108 PRO A C 1
ATOM 797 O O . PRO A 1 108 ? -4.327 12.774 1.927 1.00 82.00 108 PRO A O 1
ATOM 800 N N . SER A 1 109 ? -5.247 14.791 2.353 1.00 84.31 109 SER A N 1
ATOM 801 C CA . SER A 1 109 ? -4.612 15.024 3.660 1.00 84.31 109 SER A CA 1
ATOM 802 C C . SER A 1 109 ? -5.656 15.077 4.770 1.00 84.31 109 SER A C 1
ATOM 804 O O . SER A 1 109 ? -6.815 15.426 4.539 1.00 84.31 109 SER A O 1
ATOM 806 N N . GLY A 1 110 ? -5.239 14.732 5.982 1.00 85.44 110 GLY A N 1
ATOM 807 C CA . GLY A 1 110 ? -6.019 14.793 7.202 1.00 85.44 110 GLY A CA 1
ATOM 808 C C . GLY A 1 110 ? -7.227 13.841 7.196 1.00 85.44 110 GLY A C 1
ATOM 809 O O . GLY A 1 110 ? -7.117 12.675 6.812 1.00 85.44 110 GLY A O 1
ATOM 810 N N . PRO A 1 111 ? -8.416 14.299 7.612 1.00 86.31 111 PRO A N 1
ATOM 811 C CA . PRO A 1 111 ? -9.582 13.433 7.821 1.00 86.31 111 PRO A CA 1
ATOM 812 C C . PRO A 1 111 ? -10.055 12.665 6.571 1.00 86.31 111 PRO A C 1
ATOM 814 O O . PRO A 1 111 ? -10.370 11.477 6.684 1.00 86.31 111 PRO A O 1
ATOM 817 N N . PRO A 1 112 ? -10.066 13.259 5.358 1.00 88.38 112 PRO A N 1
ATOM 818 C CA . PRO A 1 112 ? -10.327 12.512 4.128 1.00 88.38 112 PRO A CA 1
ATOM 819 C C . PRO A 1 112 ? -9.324 11.379 3.856 1.00 88.38 112 PRO A C 1
ATOM 821 O O . PRO A 1 112 ? -9.724 10.336 3.335 1.00 88.38 112 PRO A O 1
ATOM 824 N N . ARG A 1 113 ? -8.047 11.535 4.238 1.00 90.38 113 ARG A N 1
ATOM 825 C CA . ARG A 1 113 ? -7.035 10.468 4.139 1.00 90.38 113 ARG A CA 1
ATOM 826 C C . ARG A 1 113 ? -7.344 9.325 5.088 1.00 90.38 113 ARG A C 1
ATOM 828 O O . ARG A 1 113 ? -7.313 8.167 4.682 1.00 90.38 113 ARG A O 1
ATOM 835 N N . LEU A 1 114 ? -7.721 9.658 6.317 1.00 91.69 114 LEU A N 1
ATOM 836 C CA . LEU A 1 114 ? -8.075 8.681 7.338 1.00 91.69 114 LEU A CA 1
ATOM 837 C C . LEU A 1 114 ? -9.333 7.885 6.951 1.00 91.69 114 LEU A C 1
ATOM 839 O O . LEU A 1 114 ? -9.378 6.661 7.089 1.00 91.69 114 LEU A O 1
ATOM 843 N N . LYS A 1 115 ? -10.320 8.550 6.336 1.00 92.12 115 LYS A N 1
ATOM 844 C CA . LYS A 1 115 ? -11.476 7.882 5.723 1.00 92.12 115 LYS A CA 1
ATOM 845 C C . LYS A 1 115 ? -11.062 6.948 4.579 1.00 92.12 115 LYS A C 1
ATOM 847 O O . LYS A 1 115 ? -11.522 5.807 4.527 1.00 92.12 115 LYS A O 1
ATOM 852 N N . ALA A 1 116 ? -10.171 7.393 3.692 1.00 93.56 116 ALA A N 1
ATOM 853 C CA . ALA A 1 116 ? -9.651 6.553 2.613 1.00 93.56 116 ALA A CA 1
ATOM 854 C C . ALA A 1 116 ? -8.875 5.335 3.150 1.00 93.56 116 ALA A C 1
ATOM 856 O O . ALA A 1 116 ? -8.990 4.241 2.590 1.00 93.56 116 ALA A O 1
ATOM 857 N N . ALA A 1 117 ? -8.130 5.493 4.249 1.00 96.19 117 ALA A N 1
ATOM 858 C CA . ALA A 1 117 ? -7.457 4.402 4.946 1.00 96.19 117 ALA A CA 1
ATOM 859 C C . ALA A 1 117 ? -8.469 3.371 5.465 1.00 96.19 117 ALA A C 1
ATOM 861 O O . ALA A 1 117 ? -8.360 2.188 5.137 1.00 96.19 117 ALA A O 1
ATOM 862 N N . TYR A 1 118 ? -9.502 3.827 6.181 1.00 97.12 118 TYR A N 1
ATOM 863 C CA . TYR A 1 118 ? -10.585 2.982 6.689 1.00 97.12 118 TYR A CA 1
ATOM 864 C C . TYR A 1 118 ? -11.256 2.168 5.573 1.00 97.12 118 TYR A C 1
ATOM 866 O O . TYR A 1 118 ? -11.282 0.937 5.624 1.00 97.12 118 TYR A O 1
ATOM 874 N N . GLU A 1 119 ? -11.731 2.830 4.514 1.00 96.88 119 GLU A N 1
ATOM 875 C CA . GLU A 1 119 ? -12.409 2.168 3.390 1.00 96.88 119 GLU A CA 1
ATOM 876 C C . GLU A 1 119 ? -11.491 1.170 2.667 1.00 96.88 119 GLU A C 1
ATOM 878 O O . GLU A 1 119 ? -11.921 0.113 2.191 1.00 96.88 119 GLU A O 1
ATOM 883 N N . THR A 1 120 ? -10.200 1.484 2.580 1.00 97.62 120 THR A N 1
ATOM 884 C CA . THR A 1 120 ? -9.195 0.601 1.981 1.00 97.62 120 THR A CA 1
ATOM 885 C C . THR A 1 120 ? -8.944 -0.630 2.847 1.00 97.62 120 THR A C 1
ATOM 887 O O . THR A 1 120 ? -8.928 -1.742 2.321 1.00 97.62 120 THR A O 1
ATOM 890 N N . LEU A 1 121 ? -8.841 -0.473 4.168 1.00 97.94 121 LEU A N 1
ATOM 891 C CA . LEU A 1 121 ? -8.651 -1.582 5.102 1.00 97.94 121 LEU A CA 1
ATOM 892 C C . LEU A 1 121 ? -9.888 -2.482 5.224 1.00 97.94 121 LEU A C 1
ATOM 894 O O . LEU A 1 121 ? -9.744 -3.702 5.306 1.00 97.94 121 LEU A O 1
ATOM 898 N N . VAL A 1 122 ? -11.101 -1.926 5.149 1.00 97.88 122 VAL A N 1
ATOM 899 C CA . VAL A 1 122 ? -12.342 -2.719 5.085 1.00 97.88 122 VAL A CA 1
ATOM 900 C C . VAL A 1 122 ? -12.348 -3.614 3.841 1.00 97.88 122 VAL A C 1
ATOM 902 O O . VAL A 1 122 ? -12.619 -4.816 3.941 1.00 97.88 122 VAL A O 1
ATOM 905 N N . ARG A 1 123 ? -11.982 -3.065 2.673 1.00 97.25 123 ARG A N 1
ATOM 906 C CA . ARG A 1 123 ? -11.842 -3.845 1.430 1.00 97.25 123 ARG A CA 1
ATOM 907 C C . ARG A 1 123 ? -10.736 -4.894 1.539 1.00 97.25 123 ARG A C 1
ATOM 909 O O . ARG A 1 123 ? -10.965 -6.050 1.187 1.00 97.25 123 ARG A O 1
ATOM 916 N N . ALA A 1 124 ? -9.578 -4.529 2.092 1.00 97.75 124 ALA A N 1
ATOM 917 C CA . ALA A 1 124 ? -8.474 -5.458 2.321 1.00 97.75 124 ALA A CA 1
ATOM 918 C C . ALA A 1 124 ? -8.905 -6.639 3.197 1.00 97.75 124 ALA A C 1
ATOM 920 O O . ALA A 1 124 ? -8.661 -7.789 2.842 1.00 97.75 124 ALA A O 1
ATOM 921 N N . ARG A 1 125 ? -9.615 -6.378 4.302 1.00 96.94 125 ARG A N 1
ATOM 922 C CA . ARG A 1 125 ? -10.132 -7.425 5.189 1.00 96.94 125 ARG A CA 1
ATOM 923 C C . ARG A 1 125 ? -11.051 -8.393 4.450 1.00 96.94 125 ARG A C 1
ATOM 925 O O . ARG A 1 125 ? -10.928 -9.602 4.633 1.00 96.94 125 ARG A O 1
ATOM 932 N N . HIS A 1 126 ? -11.946 -7.878 3.610 1.00 96.75 126 HIS A N 1
ATOM 933 C CA . HIS A 1 126 ? -12.823 -8.724 2.806 1.00 96.75 126 HIS A CA 1
ATOM 934 C C . HIS A 1 126 ? -12.025 -9.658 1.885 1.00 96.75 126 HIS A C 1
ATOM 936 O O . HIS A 1 126 ? -12.288 -10.860 1.851 1.00 96.75 126 HIS A O 1
ATOM 942 N N . GLU A 1 127 ? -11.012 -9.136 1.191 1.00 97.44 127 GLU A N 1
ATOM 943 C CA . GLU A 1 127 ? -10.155 -9.955 0.328 1.00 97.44 127 GLU A CA 1
ATOM 944 C C . GLU A 1 127 ? -9.307 -10.963 1.108 1.00 97.44 127 GLU A C 1
ATOM 946 O O . GLU A 1 127 ? -9.181 -12.109 0.679 1.00 97.44 127 GLU A O 1
ATOM 951 N N . LEU A 1 128 ? -8.783 -10.585 2.277 1.00 97.38 128 LEU A N 1
ATOM 952 C CA . LEU A 1 128 ? -8.022 -11.484 3.149 1.00 97.38 128 LEU A CA 1
ATOM 953 C C . LEU A 1 128 ? -8.875 -12.668 3.615 1.00 97.38 128 LEU A C 1
ATOM 955 O O . LEU A 1 128 ? -8.407 -13.804 3.617 1.00 97.38 128 LEU A O 1
ATOM 959 N N . MET A 1 129 ? -10.145 -12.431 3.949 1.00 96.81 129 MET A N 1
ATOM 960 C CA . MET A 1 129 ? -11.084 -13.496 4.315 1.00 96.81 129 MET A CA 1
ATOM 961 C C . MET A 1 129 ? -11.370 -14.467 3.160 1.00 96.81 129 MET A C 1
ATOM 963 O O . MET A 1 129 ? -11.721 -15.621 3.412 1.00 96.81 129 MET A O 1
ATOM 967 N N . ILE A 1 130 ? -11.242 -14.024 1.906 1.00 96.44 130 ILE A N 1
ATOM 968 C CA . ILE A 1 130 ? -11.354 -14.897 0.733 1.00 96.44 130 ILE A CA 1
ATOM 969 C C . ILE A 1 130 ? -10.044 -15.670 0.541 1.00 96.44 130 ILE A C 1
ATOM 971 O O . ILE A 1 130 ? -10.065 -16.897 0.541 1.00 96.44 130 ILE A O 1
ATOM 975 N N . GLY A 1 131 ? -8.913 -14.966 0.433 1.00 94.50 131 GLY A N 1
ATOM 976 C CA . GLY A 1 131 ? -7.627 -15.557 0.052 1.00 94.50 131 GLY A CA 1
ATOM 977 C C . GLY A 1 131 ? -6.970 -16.419 1.124 1.00 94.50 131 GLY A C 1
ATOM 978 O O . GLY A 1 131 ? -6.379 -17.447 0.809 1.00 94.50 131 GLY A O 1
ATOM 979 N N . PHE A 1 132 ? -7.096 -16.030 2.392 1.00 95.69 132 PHE A N 1
ATOM 980 C CA . PHE A 1 132 ? -6.535 -16.758 3.538 1.00 95.69 132 PHE A CA 1
ATOM 981 C C . PHE A 1 132 ? -7.599 -17.540 4.325 1.00 95.69 132 PHE A C 1
ATOM 983 O O . PHE A 1 132 ? -7.280 -18.247 5.281 1.00 95.69 132 PHE A O 1
ATOM 990 N N . GLY A 1 133 ? -8.864 -17.454 3.902 1.00 94.50 133 GLY A N 1
ATOM 991 C CA . GLY A 1 133 ? -9.970 -18.249 4.422 1.00 94.50 133 GLY A CA 1
ATOM 992 C C . GLY A 1 133 ? -10.735 -17.609 5.586 1.00 94.50 133 GLY A C 1
ATOM 993 O O . GLY A 1 133 ? -10.176 -17.065 6.540 1.00 94.50 133 GLY A O 1
ATOM 994 N N . ARG A 1 134 ? -12.066 -17.750 5.534 1.00 94.12 134 ARG A N 1
ATOM 995 C CA . ARG A 1 134 ? -13.004 -17.171 6.513 1.00 94.12 134 ARG A CA 1
ATOM 996 C C . ARG A 1 134 ? -12.923 -17.812 7.894 1.00 94.12 134 ARG A C 1
ATOM 998 O O . ARG A 1 134 ? -13.130 -17.125 8.881 1.00 94.12 134 ARG A O 1
ATOM 1005 N N . LYS A 1 135 ? -12.616 -19.114 7.968 1.00 93.75 135 LYS A N 1
ATOM 1006 C CA . LYS A 1 135 ? -12.532 -19.850 9.244 1.00 93.75 135 LYS A CA 1
ATOM 1007 C C . LYS A 1 135 ? -11.472 -19.271 10.186 1.00 93.75 135 LYS A C 1
ATOM 1009 O O . LYS A 1 135 ? -11.657 -19.317 11.392 1.00 93.75 135 LYS A O 1
ATOM 1014 N N . ASN A 1 136 ? -10.407 -18.708 9.617 1.00 91.62 136 ASN A N 1
ATOM 1015 C CA . ASN A 1 136 ? -9.311 -18.087 10.357 1.00 91.62 136 ASN A CA 1
ATOM 1016 C C . ASN A 1 136 ? -9.378 -16.553 10.299 1.00 91.62 136 ASN A C 1
ATOM 1018 O O . ASN A 1 136 ? -8.369 -15.903 10.557 1.00 91.62 136 ASN A O 1
ATOM 1022 N N . ASP A 1 137 ? -10.513 -15.972 9.888 1.00 92.75 137 ASP A N 1
ATOM 1023 C CA . ASP A 1 137 ? -10.696 -14.522 9.726 1.00 92.75 137 ASP A CA 1
ATOM 1024 C C . ASP A 1 137 ? -9.626 -13.832 8.851 1.00 92.75 137 ASP A C 1
ATOM 1026 O O . ASP A 1 137 ? -9.302 -12.663 9.050 1.00 92.75 137 ASP A O 1
ATOM 1030 N N . GLY A 1 138 ? -9.081 -14.535 7.851 1.00 94.44 138 GLY A N 1
ATOM 1031 C CA . GLY A 1 138 ? -7.991 -14.022 7.014 1.00 94.44 138 GLY A CA 1
ATOM 1032 C C . GLY A 1 138 ? -6.590 -14.138 7.639 1.00 94.44 138 GLY A C 1
ATOM 1033 O O . GLY A 1 138 ? -5.657 -13.478 7.180 1.00 94.44 138 GLY A O 1
ATOM 1034 N N . GLY A 1 139 ? -6.433 -14.962 8.680 1.00 94.94 139 GLY A N 1
ATOM 1035 C CA . GLY A 1 139 ? -5.169 -15.209 9.377 1.00 94.94 139 GLY A CA 1
ATOM 1036 C C . GLY A 1 139 ? -4.743 -14.057 10.291 1.00 94.94 139 GLY A C 1
ATOM 1037 O O . GLY A 1 139 ? -5.540 -13.184 10.633 1.00 94.94 139 GLY A O 1
ATOM 1038 N N . GLU A 1 140 ? -3.461 -14.033 10.671 1.00 95.88 140 GLU A N 1
ATOM 1039 C CA . GLU A 1 140 ? -2.914 -12.967 11.529 1.00 95.88 140 GLU A CA 1
ATOM 1040 C C . GLU A 1 140 ? -3.069 -11.583 10.908 1.00 95.88 140 GLU A C 1
ATOM 1042 O O . GLU A 1 140 ? -3.449 -10.627 11.583 1.00 95.88 140 GLU A O 1
ATOM 1047 N N . LEU A 1 141 ? -2.831 -11.481 9.598 1.00 95.94 141 LEU A N 1
ATOM 1048 C CA . LEU A 1 141 ? -3.000 -10.220 8.895 1.00 95.94 141 LEU A CA 1
ATOM 1049 C C . LEU A 1 141 ? -4.461 -9.758 8.948 1.00 95.94 141 LEU A C 1
ATOM 1051 O O . LEU A 1 141 ? -4.709 -8.593 9.234 1.00 95.94 141 LEU A O 1
ATOM 1055 N N . GLY A 1 142 ? -5.429 -10.657 8.746 1.00 97.06 142 GLY A N 1
ATOM 1056 C CA . GLY A 1 142 ? -6.852 -10.327 8.848 1.00 97.06 142 GLY A CA 1
ATOM 1057 C C . GLY A 1 142 ? -7.271 -9.833 10.238 1.00 97.06 142 GLY A C 1
ATOM 1058 O O . GLY A 1 142 ? -8.042 -8.872 10.336 1.00 97.06 142 GLY A O 1
ATOM 1059 N N . ARG A 1 143 ? -6.717 -10.420 11.310 1.00 96.56 143 ARG A N 1
ATOM 1060 C CA . ARG A 1 143 ? -6.909 -9.946 12.693 1.00 96.56 143 ARG A CA 1
ATOM 1061 C C . ARG A 1 143 ? -6.309 -8.561 12.916 1.00 96.56 143 ARG A C 1
ATOM 1063 O O . ARG A 1 143 ? -7.011 -7.666 13.376 1.00 96.56 143 ARG A O 1
ATOM 1070 N N . ASN A 1 144 ? -5.063 -8.360 12.499 1.00 97.06 144 ASN A N 1
ATOM 1071 C CA . ASN A 1 144 ? -4.385 -7.071 12.616 1.00 97.06 144 ASN A CA 1
ATOM 1072 C C . ASN A 1 144 ? -5.114 -5.961 11.833 1.00 97.06 144 ASN A C 1
ATOM 1074 O O . ASN A 1 144 ? -5.279 -4.853 12.334 1.00 97.06 144 ASN A O 1
ATOM 1078 N N . ILE A 1 145 ? -5.623 -6.264 10.630 1.00 97.81 145 ILE A N 1
ATOM 1079 C CA . ILE A 1 145 ? -6.438 -5.311 9.865 1.00 97.81 145 ILE A CA 1
ATOM 1080 C C . ILE A 1 145 ? -7.755 -5.008 10.579 1.00 97.81 145 ILE A C 1
ATOM 1082 O O . ILE A 1 145 ? -8.177 -3.857 10.598 1.00 97.81 145 ILE A O 1
ATOM 1086 N N . ARG A 1 146 ? -8.407 -6.002 11.191 1.00 97.06 146 ARG A N 1
ATOM 1087 C CA . ARG A 1 146 ? -9.632 -5.770 11.970 1.00 97.06 146 ARG A CA 1
ATOM 1088 C C . ARG A 1 146 ? -9.394 -4.789 13.120 1.00 97.06 146 ARG A C 1
ATOM 1090 O O . ARG A 1 146 ? -10.217 -3.905 13.327 1.00 97.06 146 ARG A O 1
ATOM 1097 N N . GLU A 1 147 ? -8.300 -4.945 13.856 1.00 97.00 147 GLU A N 1
ATOM 1098 C CA . GLU A 1 147 ? -7.937 -4.040 14.952 1.00 97.00 147 GLU A CA 1
ATOM 1099 C C . GLU A 1 147 ? -7.678 -2.618 14.445 1.00 97.00 147 GLU A C 1
ATOM 1101 O O . GLU A 1 147 ? -8.230 -1.665 14.994 1.00 97.00 147 GLU A O 1
ATOM 1106 N N . ALA A 1 148 ? -6.927 -2.483 13.347 1.00 96.56 148 ALA A N 1
ATOM 1107 C CA . ALA A 1 148 ? -6.670 -1.191 12.714 1.00 96.56 148 ALA A CA 1
ATOM 1108 C C . ALA A 1 148 ? -7.969 -0.500 12.264 1.00 96.56 148 ALA A C 1
ATOM 1110 O O . ALA A 1 148 ? -8.162 0.682 12.530 1.00 96.56 148 ALA A O 1
ATOM 1111 N N . VAL A 1 149 ? -8.897 -1.244 11.650 1.00 97.44 149 VAL A N 1
ATOM 1112 C CA . VAL A 1 149 ? -10.219 -0.732 11.248 1.00 97.44 149 VAL A CA 1
ATOM 1113 C C . VAL A 1 149 ? -10.982 -0.176 12.454 1.00 97.44 149 VAL A C 1
ATOM 1115 O O . VAL A 1 149 ? -11.493 0.936 12.379 1.00 97.44 149 VAL A O 1
ATOM 1118 N N . VAL A 1 150 ? -11.010 -0.898 13.579 1.00 96.81 150 VAL A N 1
ATOM 1119 C CA . VAL A 1 150 ? -11.690 -0.442 14.805 1.00 96.81 150 VAL A CA 1
ATOM 1120 C C . VAL A 1 150 ? -11.024 0.805 15.401 1.00 96.81 150 VAL A C 1
ATOM 1122 O O . VAL A 1 150 ? -11.727 1.668 15.925 1.00 96.81 150 VAL A O 1
ATOM 1125 N N . SER A 1 151 ? -9.693 0.928 15.334 1.00 95.44 151 SER A N 1
ATOM 1126 C CA . SER A 1 151 ? -8.995 2.150 15.773 1.00 95.44 151 SER A CA 1
ATOM 1127 C C . SER A 1 151 ? -9.408 3.353 14.928 1.00 95.44 151 SER A C 1
ATOM 1129 O O . SER A 1 151 ? -9.858 4.363 15.4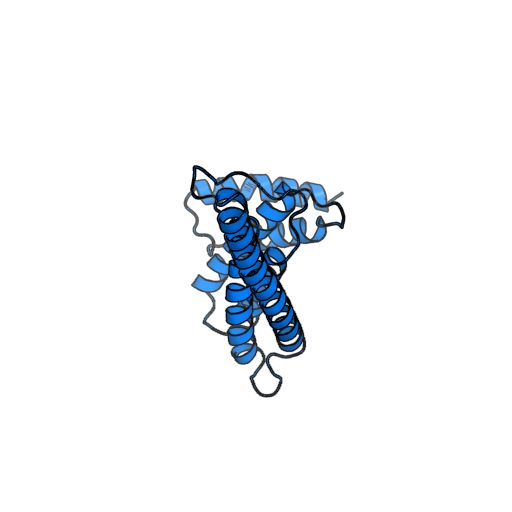69 1.00 95.44 151 SER A O 1
ATOM 1131 N N . LEU A 1 152 ? -9.366 3.203 13.601 1.00 94.50 152 LEU A N 1
ATOM 1132 C CA . LEU A 1 152 ? -9.724 4.271 12.669 1.00 94.50 152 LEU A CA 1
ATOM 1133 C C . LEU A 1 152 ? -11.193 4.695 12.796 1.00 94.50 152 LEU A C 1
ATOM 1135 O O . LEU A 1 152 ? -11.495 5.880 12.689 1.00 94.50 152 LEU A O 1
ATOM 1139 N N . GLU A 1 153 ? -12.116 3.765 13.066 1.00 93.56 153 GLU A N 1
ATOM 1140 C CA . GLU A 1 153 ? -13.522 4.108 13.338 1.00 93.56 153 GLU A CA 1
ATOM 1141 C C . GLU A 1 153 ? -13.665 5.028 14.552 1.00 93.56 153 GLU A C 1
ATOM 1143 O O . GLU A 1 153 ? -14.446 5.982 14.520 1.00 93.56 153 GLU A O 1
ATOM 1148 N N . ARG A 1 154 ? -12.899 4.770 15.619 1.00 92.81 154 ARG A N 1
ATOM 1149 C CA . ARG A 1 154 ? -12.911 5.616 16.820 1.00 92.81 154 ARG A CA 1
ATOM 1150 C C . ARG A 1 154 ? -12.354 7.000 16.514 1.00 92.81 154 ARG A C 1
ATOM 1152 O O . ARG A 1 154 ? -12.967 7.990 16.903 1.00 92.81 154 ARG A O 1
ATOM 1159 N N . GLU A 1 155 ? -11.242 7.073 15.792 1.00 90.19 155 GLU A N 1
ATOM 1160 C CA . GLU A 1 155 ? -10.604 8.336 15.405 1.00 90.19 155 GLU A CA 1
ATOM 1161 C C . GLU A 1 155 ? -11.510 9.188 14.498 1.00 90.19 155 GLU A C 1
ATOM 1163 O O . GLU A 1 155 ? -11.707 10.377 14.763 1.00 90.19 155 GLU A O 1
ATOM 1168 N N . LEU A 1 156 ? -12.165 8.584 13.497 1.00 89.31 156 LEU A N 1
ATOM 1169 C CA . LEU A 1 156 ? -13.171 9.268 12.666 1.00 89.31 156 LEU A CA 1
ATOM 1170 C C . LEU A 1 156 ? -14.367 9.761 13.485 1.00 89.31 156 LEU A C 1
ATOM 1172 O O . LEU A 1 156 ? -14.887 10.854 13.232 1.00 89.31 156 LEU A O 1
ATOM 1176 N N . GLY A 1 157 ? -14.809 8.970 14.466 1.00 86.06 157 GLY A N 1
ATOM 1177 C CA . GLY A 1 157 ? -15.884 9.350 15.379 1.00 86.06 157 GLY A CA 1
ATOM 1178 C C . GLY A 1 157 ? -15.527 10.588 16.202 1.00 86.06 157 GLY A C 1
ATOM 1179 O O . GLY A 1 157 ? -16.306 11.543 16.249 1.00 86.06 157 GLY A O 1
ATOM 1180 N N . VAL A 1 158 ? -14.322 10.614 16.783 1.00 87.75 158 VAL A N 1
ATOM 1181 C CA . VAL A 1 158 ? -13.803 11.770 17.535 1.00 87.75 158 VAL A CA 1
ATOM 1182 C C . VAL A 1 158 ? -13.725 13.008 16.646 1.00 87.75 158 VAL A C 1
ATOM 1184 O O . VAL A 1 158 ? -14.151 14.084 17.065 1.00 87.75 158 VAL A O 1
ATOM 1187 N N . TRP A 1 159 ? -13.249 12.870 15.407 1.00 77.69 159 TRP A N 1
ATOM 1188 C CA . TRP A 1 159 ? -13.162 13.996 14.478 1.00 77.69 159 TRP A CA 1
ATOM 1189 C C . TRP A 1 159 ? -14.537 14.571 14.113 1.00 77.69 159 TRP A C 1
ATOM 1191 O O . TRP A 1 159 ? -14.739 15.786 14.159 1.00 77.69 159 TRP A O 1
ATOM 1201 N N . THR A 1 160 ? -15.506 13.703 13.817 1.00 79.25 160 THR A N 1
ATOM 1202 C CA . THR A 1 160 ? -16.877 14.117 13.477 1.00 79.25 160 THR A CA 1
ATOM 1203 C C . THR A 1 160 ? -17.525 14.874 14.639 1.00 79.25 160 THR A C 1
ATOM 1205 O O . THR A 1 160 ? -18.120 15.936 14.439 1.00 79.25 160 THR A O 1
ATOM 1208 N N . GLN A 1 161 ? -17.352 14.374 15.867 1.00 80.19 161 GLN A N 1
ATOM 1209 C CA . GLN A 1 161 ? -17.845 15.044 17.070 1.00 80.19 161 GLN A CA 1
ATOM 1210 C C . GLN A 1 161 ? -17.114 16.370 17.333 1.00 80.19 161 GLN A C 1
ATOM 1212 O O . GLN A 1 161 ? -17.745 17.360 17.701 1.00 80.19 161 GLN A O 1
ATOM 1217 N N . GLY A 1 162 ? -15.797 16.417 17.116 1.00 77.38 162 GLY A N 1
ATOM 1218 C CA . GLY A 1 162 ? -14.985 17.626 17.270 1.00 77.38 162 GLY A CA 1
ATOM 1219 C C . GLY A 1 162 ? -15.411 18.756 16.327 1.00 77.38 162 GLY A C 1
ATOM 1220 O O . GLY A 1 162 ? -15.531 19.906 16.752 1.00 77.38 162 GLY A O 1
ATOM 1221 N N . ILE A 1 163 ? -15.727 18.439 15.068 1.00 74.19 163 ILE A N 1
ATOM 1222 C CA . ILE A 1 163 ? -16.278 19.421 14.121 1.00 74.19 163 ILE A CA 1
ATOM 1223 C C . ILE A 1 163 ? -17.638 19.930 14.575 1.00 74.19 163 ILE A C 1
ATOM 1225 O O . ILE A 1 163 ? -17.883 21.134 14.554 1.00 74.19 163 ILE A O 1
ATOM 1229 N N . HIS A 1 164 ? -18.522 19.031 15.004 1.00 69.31 164 HIS A N 1
ATOM 1230 C CA . HIS A 1 164 ? -19.840 19.433 15.479 1.00 69.31 164 HIS A CA 1
ATOM 1231 C C . HIS A 1 164 ? -19.736 20.406 16.666 1.00 69.31 164 HIS A C 1
ATOM 1233 O O . HIS A 1 164 ? -20.403 21.440 16.681 1.00 69.31 164 HIS A O 1
ATOM 1239 N N . ASN A 1 165 ? -18.854 20.115 17.625 1.00 81.12 165 ASN A N 1
ATOM 1240 C CA . ASN A 1 165 ? -18.637 20.958 18.800 1.00 81.12 165 ASN A CA 1
ATOM 1241 C C . ASN A 1 165 ? -18.066 22.338 18.425 1.00 81.12 165 ASN A C 1
ATOM 1243 O O . ASN A 1 165 ? -18.582 23.355 18.880 1.00 81.12 165 ASN A O 1
ATOM 1247 N N . THR A 1 166 ? -17.060 22.394 17.545 1.00 78.06 166 THR A N 1
ATOM 1248 C CA . THR A 1 166 ? -16.460 23.675 17.119 1.00 78.06 166 THR A CA 1
ATOM 1249 C C . THR A 1 166 ? -17.440 24.548 16.335 1.00 78.06 166 THR A C 1
ATOM 1251 O O . THR A 1 166 ? -17.494 25.758 16.553 1.00 78.06 166 THR A O 1
ATOM 1254 N N . LEU A 1 167 ? -18.272 23.957 15.471 1.00 73.50 167 LEU A N 1
ATOM 1255 C CA . LEU A 1 167 ? -19.344 24.686 14.787 1.00 73.50 167 LEU A CA 1
ATOM 1256 C C . LEU A 1 167 ? -20.383 25.233 15.772 1.00 73.50 167 LEU A C 1
ATOM 1258 O O . LEU A 1 167 ? -20.832 26.372 15.627 1.00 73.50 167 LEU A O 1
ATOM 1262 N N . GLN A 1 168 ? -20.748 24.452 16.789 1.00 76.06 168 GLN A N 1
ATOM 1263 C CA . GLN A 1 168 ? -21.678 24.885 17.829 1.00 76.06 168 GLN A CA 1
ATOM 1264 C C . GLN A 1 168 ? -21.103 26.041 18.668 1.00 76.06 168 GLN A C 1
ATOM 1266 O O . GLN A 1 168 ? -21.821 27.000 18.955 1.00 76.06 168 GLN A O 1
ATOM 1271 N N . ASP A 1 169 ? -19.809 26.012 18.988 1.00 78.00 169 ASP A N 1
ATOM 1272 C CA . ASP A 1 169 ? -19.117 27.093 19.701 1.00 78.00 169 ASP A CA 1
ATOM 1273 C C . ASP A 1 169 ? -19.000 28.377 18.863 1.00 78.00 169 ASP A C 1
ATOM 1275 O O . ASP A 1 169 ? -19.195 29.484 19.378 1.00 78.00 169 ASP A O 1
ATOM 1279 N N . LEU A 1 170 ? -18.767 28.260 17.553 1.00 77.94 170 LEU A N 1
ATOM 1280 C CA . LEU A 1 170 ? -18.776 29.401 16.628 1.00 77.94 170 LEU A CA 1
ATOM 1281 C C . LEU A 1 170 ? -20.162 30.059 16.551 1.00 77.94 170 LEU A C 1
ATOM 1283 O O . LEU A 1 170 ? -20.284 31.282 16.627 1.00 77.94 170 LEU A O 1
ATOM 1287 N N . LEU A 1 171 ? -21.226 29.257 16.483 1.00 75.56 171 LEU A N 1
ATOM 1288 C CA . LEU A 1 171 ? -22.603 29.761 16.505 1.00 75.56 171 LEU A CA 1
ATOM 1289 C C . LEU A 1 171 ? -22.957 30.445 17.835 1.00 75.56 171 LEU A C 1
ATOM 1291 O O . LEU A 1 171 ? -23.683 31.440 17.845 1.00 75.56 171 LEU A O 1
ATOM 1295 N N . ASN A 1 172 ? -22.443 29.933 18.955 1.00 78.12 172 ASN A N 1
ATOM 1296 C CA . ASN A 1 172 ? -22.678 30.501 20.282 1.00 78.12 172 ASN A CA 1
ATOM 1297 C C . ASN A 1 172 ? -21.864 31.779 20.539 1.00 78.12 172 ASN A C 1
ATOM 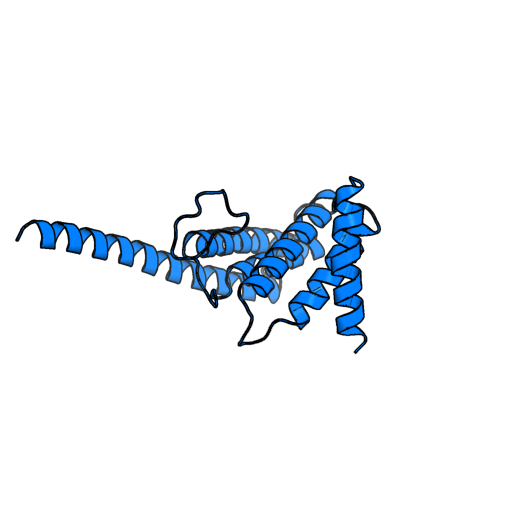1299 O O . ASN A 1 172 ? -22.356 32.690 21.205 1.00 78.12 172 ASN A O 1
ATOM 1303 N N . SER A 1 173 ? -20.642 31.868 20.009 1.00 71.19 173 SER A N 1
ATOM 1304 C CA . SER A 1 173 ? -19.786 33.058 20.122 1.00 71.19 173 SER A CA 1
ATOM 1305 C C . SER A 1 173 ? -20.254 34.214 19.237 1.00 71.19 173 SER A C 1
ATOM 1307 O O . SER A 1 173 ? -20.170 35.355 19.666 1.00 71.19 173 SER A O 1
ATOM 1309 N N . SER A 1 174 ? -20.846 33.939 18.069 1.00 64.75 174 SER A N 1
ATOM 1310 C CA . SER A 1 174 ? -21.452 34.966 17.203 1.00 64.75 174 SER A CA 1
ATOM 1311 C C . SER A 1 174 ? -22.758 35.571 17.752 1.00 64.75 174 SER A C 1
ATOM 1313 O O . SER A 1 174 ? -23.279 36.518 17.163 1.00 64.75 174 SER A O 1
ATOM 1315 N N . ARG A 1 175 ? -23.334 35.009 18.825 1.00 58.38 175 ARG A N 1
ATOM 1316 C CA . ARG A 1 175 ? -24.570 35.494 19.475 1.00 58.38 175 ARG A CA 1
ATOM 1317 C C . ARG A 1 175 ? -24.321 36.375 20.708 1.00 58.38 175 ARG A C 1
ATOM 1319 O O . ARG A 1 175 ? -25.295 36.819 21.315 1.00 58.38 175 ARG A O 1
ATOM 1326 N N . LYS A 1 176 ? -23.062 36.587 21.093 1.00 51.19 176 LYS A N 1
ATOM 1327 C CA . LYS A 1 176 ? -22.648 37.536 22.137 1.00 51.19 176 LYS A CA 1
ATOM 1328 C C . LYS A 1 176 ? -22.111 38.808 21.500 1.00 51.19 176 LYS A C 1
ATOM 1330 O O . LYS A 1 176 ? -22.316 39.868 22.124 1.00 51.19 176 LYS A O 1
#

Secondary structure (DSSP, 8-state):
-HHHHHHHHHHHHHHHHHHTT--TTSTTHHHHHHHHHHHHHHH--TT--HHHHHHHHHHHHHHHHHHHHHS-TT-HHHHHHHHHHHHHHHSPPSS---SPPSS--SS--SHHHHHHHHHHHHHHHHHHHHHS-GGGTTHHHHHHHHHHHHHHHHHHHHHHHHHHHHHHHHHHHTT-